Protein AF-A0A967MVM0-F1 (afdb_monomer)

Secondary structure (DSSP, 8-state):
-PPPSSHHHHHTTTTHHHH--STTHHHH-GGGTTT--EEEEEEEE-SSS-EEEEEEEE-

Nearest PDB structures (foldseek):
  1ofp-assembly2_C  TM=3.969E-01  e=9.687E+00  Saccharomyces cerevisiae

Mean predicted aligned error: 4.6 Å

Sequence (59 aa):
LELPASTRALALGGAYVSADADAGALFYNPALLESARGVGVSYQRWGEESGLGQVAAAM

Structure (mmCIF, N/CA/C/O backbone):
data_AF-A0A967MVM0-F1
#
_entry.id   AF-A0A967MVM0-F1
#
loop_
_atom_site.group_PDB
_atom_site.id
_atom_site.type_symbol
_atom_site.label_atom_id
_atom_site.label_alt_id
_atom_site.label_comp_id
_atom_site.label_asym_id
_atom_site.label_entity_id
_atom_site.label_seq_id
_atom_site.pdbx_PDB_ins_code
_atom_site.Cartn_x
_atom_site.Cartn_y
_atom_site.Cartn_z
_atom_site.occupancy
_atom_site.B_iso_or_equiv
_atom_site.auth_seq_id
_atom_site.auth_comp_id
_atom_site.auth_asym_id
_atom_site.auth_atom_id
_atom_site.pdbx_PDB_model_num
ATOM 1 N N . LEU A 1 1 ? -6.437 -11.427 8.253 1.00 57.53 1 LEU A N 1
ATOM 2 C CA . LEU A 1 1 ? -6.649 -10.318 7.303 1.00 57.53 1 LEU A CA 1
ATOM 3 C C . LEU A 1 1 ? -5.398 -9.457 7.387 1.00 57.53 1 LEU A C 1
ATOM 5 O O . LEU A 1 1 ? -5.096 -9.007 8.484 1.00 57.53 1 LEU A O 1
ATOM 9 N N . GLU A 1 2 ? -4.622 -9.353 6.313 1.00 73.62 2 GLU A N 1
ATOM 10 C CA . GLU A 1 2 ? -3.413 -8.519 6.283 1.00 73.62 2 GLU A CA 1
ATOM 11 C C . GLU A 1 2 ? -3.766 -7.142 5.728 1.00 73.62 2 GLU A C 1
ATOM 13 O O . GLU A 1 2 ? -4.616 -7.030 4.840 1.00 73.62 2 GLU A O 1
ATOM 18 N N . LEU A 1 3 ? -3.145 -6.104 6.284 1.00 80.12 3 LEU A N 1
ATOM 19 C CA . LEU A 1 3 ? -3.368 -4.743 5.847 1.00 80.12 3 LEU A CA 1
ATOM 20 C C . LEU A 1 3 ? -2.321 -4.300 4.832 1.00 80.12 3 LEU A C 1
ATOM 22 O O . LEU A 1 3 ? -1.134 -4.412 5.135 1.00 80.12 3 LEU A O 1
ATOM 26 N N . PRO A 1 4 ? -2.725 -3.720 3.688 1.00 85.38 4 PRO A N 1
ATOM 27 C CA . PRO A 1 4 ? -1.779 -3.037 2.830 1.00 85.38 4 PRO A CA 1
ATOM 28 C C . PRO A 1 4 ? -1.060 -1.937 3.617 1.00 85.38 4 PRO A C 1
ATOM 30 O O . PRO A 1 4 ? -1.683 -1.090 4.254 1.00 85.38 4 PRO A O 1
ATOM 33 N N . ALA A 1 5 ? 0.262 -1.947 3.526 1.00 84.88 5 ALA A N 1
ATOM 34 C CA . ALA A 1 5 ? 1.187 -0.956 4.054 1.00 84.88 5 ALA A CA 1
ATOM 35 C C . ALA A 1 5 ? 0.861 0.484 3.572 1.00 84.88 5 ALA A C 1
ATOM 37 O O . ALA A 1 5 ? 1.152 1.469 4.238 1.00 84.88 5 ALA A O 1
ATOM 38 N N . SER A 1 6 ? 0.193 0.658 2.427 1.00 85.81 6 SER A N 1
ATOM 39 C CA . SER A 1 6 ? -0.158 1.993 1.922 1.00 85.81 6 SER A CA 1
ATOM 40 C C . SER A 1 6 ? -1.595 2.094 1.427 1.00 85.81 6 SER A C 1
ATOM 42 O O . SER A 1 6 ? -2.174 1.137 0.912 1.00 85.81 6 SER A O 1
ATOM 44 N N . THR A 1 7 ? -2.163 3.301 1.511 1.00 87.50 7 THR A N 1
ATOM 45 C CA . THR A 1 7 ? -3.497 3.610 0.965 1.00 87.50 7 THR A CA 1
ATOM 46 C C . THR A 1 7 ? -3.563 3.420 -0.550 1.00 87.50 7 THR A C 1
ATOM 48 O O . THR A 1 7 ? -4.609 3.051 -1.077 1.00 87.50 7 THR A O 1
ATOM 51 N N . ARG A 1 8 ? -2.443 3.617 -1.258 1.00 84.75 8 ARG A N 1
ATOM 52 C CA . ARG A 1 8 ? -2.318 3.319 -2.691 1.00 84.75 8 ARG A CA 1
ATOM 53 C C . ARG A 1 8 ? -2.447 1.822 -2.959 1.00 84.75 8 ARG A C 1
ATOM 55 O O . ARG A 1 8 ? -3.235 1.423 -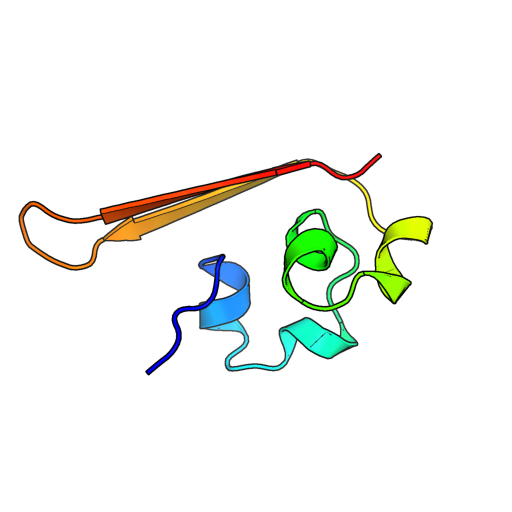3.810 1.00 84.75 8 ARG A O 1
ATOM 62 N N . ALA A 1 9 ? -1.722 0.995 -2.210 1.00 86.25 9 ALA A N 1
ATOM 63 C CA . ALA A 1 9 ? -1.815 -0.456 -2.327 1.00 86.25 9 ALA A CA 1
ATOM 64 C C . ALA A 1 9 ? -3.226 -0.966 -1.992 1.00 86.25 9 ALA A C 1
ATOM 66 O O . ALA A 1 9 ? -3.746 -1.843 -2.682 1.00 86.25 9 ALA A O 1
ATOM 67 N N . LEU A 1 10 ? -3.880 -0.350 -1.002 1.00 86.81 10 LEU A N 1
ATOM 68 C CA . LEU A 1 10 ? -5.288 -0.596 -0.700 1.00 86.81 10 LEU A CA 1
ATOM 69 C C . LEU A 1 10 ? -6.205 -0.232 -1.879 1.00 86.81 10 LEU A C 1
ATOM 71 O O . LEU A 1 10 ? -7.044 -1.042 -2.265 1.00 86.81 10 LEU A O 1
ATOM 75 N N . ALA A 1 11 ? -6.032 0.951 -2.475 1.00 86.19 11 ALA A N 1
ATOM 76 C CA . ALA A 1 11 ? -6.833 1.412 -3.612 1.00 86.19 11 ALA A CA 1
ATOM 77 C C . ALA A 1 11 ? -6.653 0.537 -4.864 1.00 86.19 11 ALA A C 1
ATOM 79 O O . ALA A 1 11 ? -7.586 0.376 -5.646 1.00 86.19 11 ALA A O 1
ATOM 80 N N . LEU A 1 12 ? -5.468 -0.051 -5.039 1.00 86.75 12 LEU A N 1
ATOM 81 C CA . LEU A 1 12 ? -5.147 -0.948 -6.150 1.00 86.75 12 LEU A CA 1
ATOM 82 C C . LEU A 1 12 ? -5.672 -2.378 -5.962 1.00 86.75 12 LEU A C 1
ATOM 84 O O . LEU A 1 12 ? -5.508 -3.197 -6.865 1.00 86.75 12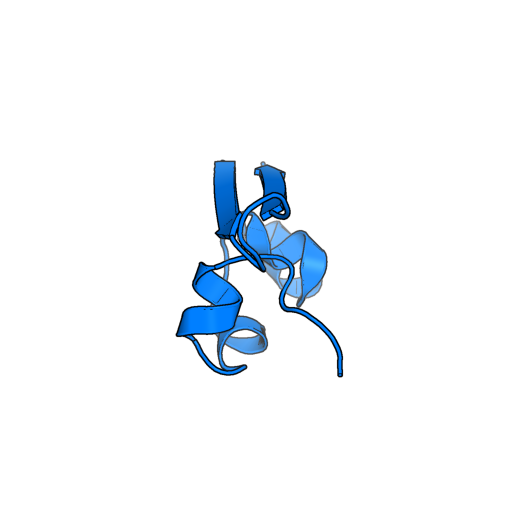 LEU A O 1
ATOM 88 N N . GLY A 1 13 ? -6.270 -2.711 -4.813 1.00 84.50 13 GLY A N 1
ATOM 89 C CA . GLY A 1 13 ? -6.926 -4.005 -4.595 1.00 84.50 13 GLY A CA 1
ATOM 90 C C . GLY A 1 13 ? -6.021 -5.225 -4.817 1.00 84.50 13 GLY A C 1
ATOM 91 O O . GLY A 1 13 ? -6.504 -6.269 -5.242 1.00 84.50 13 GLY A O 1
ATOM 92 N N . GLY A 1 14 ? -4.711 -5.092 -4.578 1.00 77.19 14 GLY A N 1
ATOM 93 C CA . GLY A 1 14 ? -3.724 -6.158 -4.801 1.00 77.19 14 GLY A CA 1
ATOM 94 C C . GLY A 1 14 ? -2.915 -6.056 -6.101 1.00 77.19 14 GLY A C 1
ATOM 95 O O . GLY A 1 14 ? -1.937 -6.780 -6.256 1.00 77.19 14 GLY A O 1
ATOM 96 N N . ALA A 1 15 ? -3.237 -5.129 -7.011 1.00 80.56 15 ALA A N 1
ATOM 97 C CA . ALA A 1 15 ? -2.490 -4.954 -8.267 1.00 80.56 15 ALA A CA 1
ATOM 98 C C . ALA A 1 15 ? -1.108 -4.278 -8.098 1.00 80.56 15 ALA A C 1
ATOM 100 O O . ALA A 1 15 ? -0.322 -4.212 -9.044 1.00 80.56 15 ALA A O 1
ATOM 101 N N . TYR A 1 16 ? -0.786 -3.786 -6.898 1.00 77.94 16 TYR A N 1
ATOM 102 C CA . TYR A 1 16 ? 0.454 -3.057 -6.606 1.00 77.94 16 TYR A CA 1
ATOM 103 C C . TYR A 1 16 ? 1.726 -3.912 -6.754 1.00 77.94 16 TYR A C 1
ATOM 105 O O . TYR A 1 16 ? 2.793 -3.368 -7.009 1.00 77.94 16 TYR A O 1
ATOM 113 N N . VAL A 1 17 ? 1.635 -5.244 -6.649 1.00 78.81 17 VAL A N 1
ATOM 114 C CA . VAL A 1 17 ? 2.800 -6.151 -6.730 1.00 78.81 17 VAL A CA 1
ATOM 115 C C . VAL A 1 17 ? 3.492 -6.084 -8.100 1.00 78.81 17 VAL A C 1
ATOM 117 O O . VAL A 1 17 ? 4.696 -6.314 -8.203 1.00 78.81 17 VAL A O 1
ATOM 120 N N . SER A 1 18 ? 2.746 -5.764 -9.161 1.00 74.94 18 SER A N 1
ATOM 121 C CA . SER A 1 18 ? 3.226 -5.854 -10.548 1.00 74.94 18 SER A CA 1
ATOM 122 C C . SER A 1 18 ? 3.521 -4.507 -11.209 1.00 74.94 18 SER A C 1
ATOM 124 O O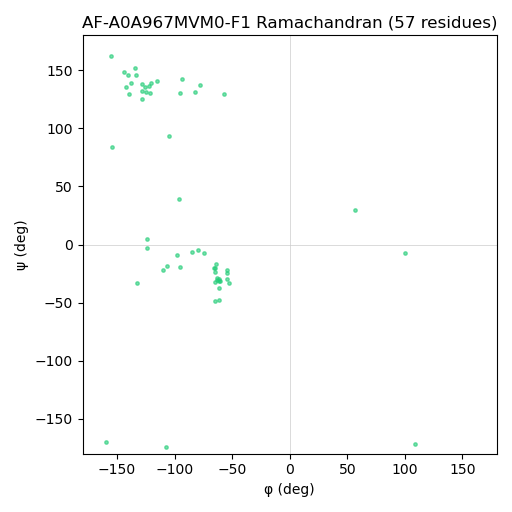 . SER A 1 18 ? 4.202 -4.485 -12.229 1.00 74.94 18 SER A O 1
ATOM 126 N N . ALA A 1 19 ? 2.991 -3.402 -10.680 1.00 67.44 19 A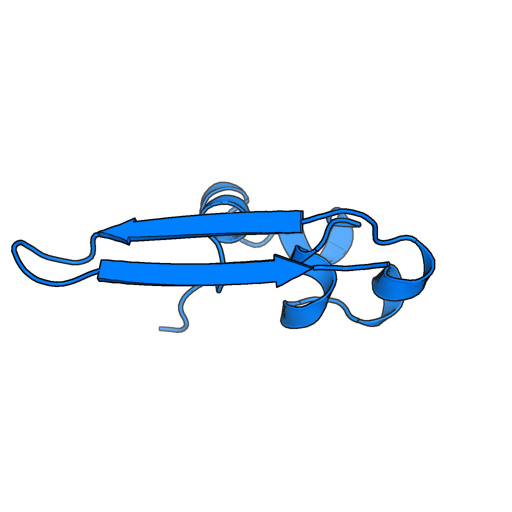LA A N 1
ATOM 127 C CA . ALA A 1 19 ? 2.969 -2.110 -11.377 1.00 67.44 19 ALA A CA 1
ATOM 128 C C . ALA A 1 19 ? 3.627 -0.962 -10.598 1.00 67.44 19 ALA A C 1
ATOM 130 O O . ALA A 1 19 ? 3.685 0.162 -11.097 1.00 67.44 19 ALA A O 1
ATOM 131 N N . ASP A 1 20 ? 4.087 -1.218 -9.375 1.00 70.12 20 ASP A N 1
ATOM 132 C CA . ASP A 1 20 ? 4.496 -0.164 -8.460 1.00 70.12 20 ASP A CA 1
ATOM 133 C C . ASP A 1 20 ? 6.026 -0.078 -8.342 1.00 70.12 20 ASP A C 1
ATOM 135 O O . ASP A 1 20 ? 6.658 -0.794 -7.568 1.00 70.12 20 ASP A O 1
ATOM 139 N N . ALA A 1 21 ? 6.620 0.792 -9.166 1.00 74.62 21 ALA A N 1
ATOM 140 C CA . ALA A 1 21 ? 8.020 1.213 -9.070 1.00 74.62 21 ALA A CA 1
ATOM 141 C C . ALA A 1 21 ? 8.143 2.544 -8.300 1.00 74.62 21 ALA A C 1
ATOM 143 O O . ALA A 1 21 ? 8.896 3.436 -8.691 1.00 74.62 21 ALA A O 1
ATOM 144 N N . ASP A 1 22 ? 7.360 2.725 -7.233 1.00 82.50 22 ASP A N 1
ATOM 145 C CA . ASP A 1 22 ? 7.526 3.838 -6.300 1.00 82.50 22 ASP A CA 1
ATOM 146 C C . ASP A 1 22 ? 8.116 3.374 -4.960 1.00 82.50 22 ASP A C 1
ATOM 148 O O . ASP A 1 22 ? 8.540 2.227 -4.804 1.00 82.50 22 ASP A O 1
ATOM 152 N N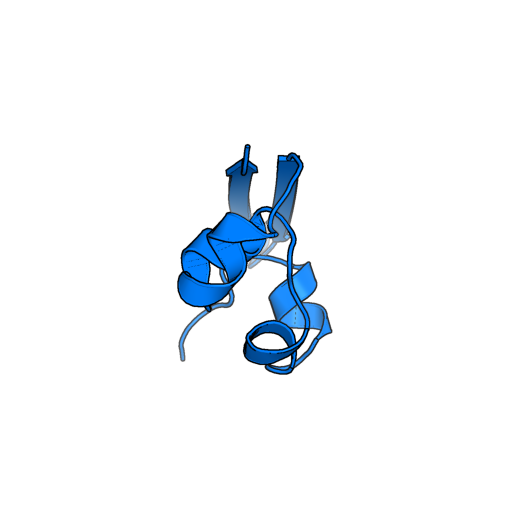 . ALA A 1 23 ? 8.199 4.276 -3.980 1.00 85.50 23 ALA A N 1
ATOM 153 C CA . ALA A 1 23 ? 8.708 3.965 -2.645 1.00 85.50 23 ALA A CA 1
ATOM 154 C C . ALA A 1 23 ? 7.981 2.781 -1.964 1.00 85.50 23 ALA A C 1
ATOM 156 O O . ALA A 1 23 ? 8.535 2.145 -1.066 1.00 85.50 23 ALA A O 1
ATOM 157 N N . GLY A 1 24 ? 6.759 2.460 -2.392 1.00 83.75 24 GLY A N 1
ATOM 158 C CA . GLY A 1 24 ? 5.977 1.304 -1.975 1.00 83.75 24 GLY A CA 1
ATOM 159 C C . GLY A 1 24 ? 6.560 -0.052 -2.387 1.00 83.75 24 GLY A C 1
ATOM 160 O O . GLY A 1 24 ? 6.248 -1.049 -1.732 1.00 83.75 24 GLY A O 1
ATOM 161 N N . ALA A 1 25 ? 7.450 -0.113 -3.387 1.00 87.06 25 ALA A N 1
ATOM 162 C CA . ALA A 1 25 ? 8.116 -1.349 -3.818 1.00 87.06 25 ALA A CA 1
ATOM 163 C C . ALA A 1 25 ? 8.833 -2.074 -2.661 1.00 87.06 25 ALA A C 1
ATOM 165 O O . ALA A 1 25 ? 8.875 -3.306 -2.636 1.00 87.06 25 ALA A O 1
ATOM 166 N N . LEU A 1 26 ? 9.305 -1.320 -1.658 1.00 87.00 26 LEU A N 1
ATOM 167 C CA . LEU A 1 26 ? 9.934 -1.827 -0.431 1.00 87.00 26 LEU A CA 1
ATOM 168 C C . LEU A 1 26 ? 9.088 -2.869 0.316 1.00 87.00 26 LEU A C 1
ATOM 170 O O . LEU A 1 26 ? 9.648 -3.766 0.939 1.00 87.00 26 LEU A O 1
ATOM 174 N N . PHE A 1 27 ? 7.759 -2.754 0.275 1.00 87.69 27 PHE A N 1
ATOM 175 C CA . PHE A 1 27 ? 6.865 -3.605 1.069 1.00 87.69 27 PHE A CA 1
ATOM 176 C C . PHE A 1 27 ? 6.351 -4.817 0.299 1.00 87.69 27 PHE A C 1
ATOM 178 O O . PHE A 1 27 ? 5.877 -5.769 0.912 1.00 87.69 27 PHE A O 1
ATOM 185 N N . TYR A 1 28 ? 6.410 -4.783 -1.033 1.00 86.38 28 TYR A N 1
ATOM 186 C CA . TYR A 1 28 ? 5.600 -5.679 -1.857 1.00 86.38 28 TYR A CA 1
ATOM 187 C C . TYR A 1 28 ? 6.355 -6.374 -2.980 1.00 86.38 28 TYR A C 1
ATOM 189 O O . TYR A 1 28 ? 6.007 -7.500 -3.330 1.00 86.38 28 TYR A O 1
ATOM 197 N N . ASN A 1 29 ? 7.362 -5.722 -3.563 1.00 88.69 29 ASN A N 1
ATOM 198 C CA . ASN A 1 29 ? 8.161 -6.308 -4.629 1.00 88.69 29 ASN A CA 1
ATOM 199 C C . ASN A 1 29 ? 9.562 -5.672 -4.665 1.00 88.69 29 ASN A C 1
ATOM 201 O O . ASN A 1 29 ? 9.812 -4.757 -5.455 1.00 88.69 29 ASN A O 1
ATOM 205 N N . PRO A 1 30 ? 10.503 -6.159 -3.832 1.00 86.38 30 PRO A N 1
ATOM 206 C CA . PRO A 1 30 ? 11.838 -5.580 -3.749 1.00 86.38 30 PRO A CA 1
ATOM 207 C C . PRO A 1 30 ? 12.637 -5.717 -5.054 1.00 86.38 30 PRO A C 1
ATOM 209 O O . PRO A 1 30 ? 13.596 -4.978 -5.252 1.00 86.38 30 PRO A O 1
ATOM 212 N N . ALA A 1 31 ? 12.237 -6.603 -5.976 1.00 88.44 31 ALA A N 1
ATOM 213 C CA . ALA A 1 31 ? 12.872 -6.708 -7.289 1.00 88.44 31 ALA A CA 1
ATOM 214 C 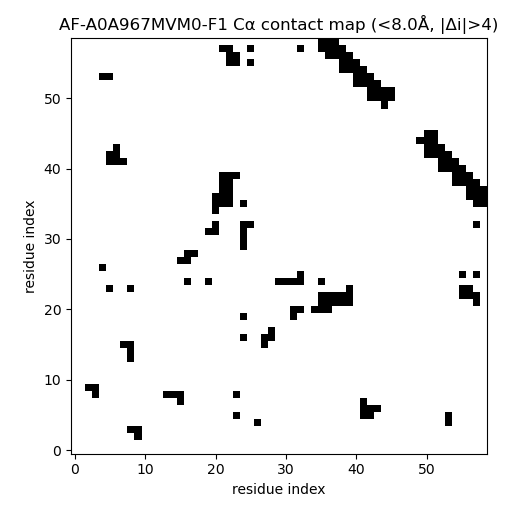C . ALA A 1 31 ? 12.675 -5.446 -8.150 1.00 88.44 31 ALA A C 1
ATOM 216 O O . ALA A 1 31 ? 13.451 -5.212 -9.070 1.00 88.44 31 ALA A O 1
ATOM 217 N N . LEU A 1 32 ? 11.674 -4.610 -7.844 1.00 87.75 32 LEU A N 1
ATOM 218 C CA . LEU A 1 32 ? 11.439 -3.342 -8.539 1.00 87.75 32 LEU A CA 1
ATOM 219 C C . LEU A 1 32 ? 12.272 -2.180 -7.974 1.00 87.75 32 LEU A C 1
ATOM 221 O O . LEU A 1 32 ? 12.272 -1.103 -8.574 1.00 87.75 32 LEU A O 1
ATOM 225 N N . LEU A 1 33 ? 13.001 -2.377 -6.863 1.00 87.94 33 LEU A N 1
ATOM 226 C CA . LEU A 1 33 ? 13.724 -1.300 -6.168 1.00 87.94 33 LEU A CA 1
ATOM 227 C C . LEU A 1 33 ? 14.793 -0.626 -7.023 1.00 87.94 33 LEU A C 1
ATOM 229 O O . LEU A 1 33 ? 15.002 0.571 -6.875 1.00 87.94 33 LEU A O 1
ATOM 233 N N . GLU A 1 34 ? 15.419 -1.355 -7.947 1.00 89.62 34 GLU A N 1
ATOM 234 C CA . GLU A 1 34 ? 16.409 -0.783 -8.870 1.00 89.62 34 GLU A CA 1
ATOM 235 C C . GLU A 1 34 ? 15.805 0.327 -9.749 1.00 89.62 34 GLU A C 1
ATOM 237 O O . GLU A 1 34 ? 16.472 1.303 -10.091 1.00 89.62 34 GLU A O 1
ATOM 242 N N . SER A 1 35 ? 14.515 0.207 -10.070 1.00 87.06 35 SER A N 1
ATOM 243 C CA . SER A 1 35 ? 13.753 1.205 -10.826 1.00 87.06 35 SER A CA 1
ATOM 244 C C . SER A 1 35 ? 12.926 2.148 -9.947 1.00 87.06 35 SER A C 1
ATOM 246 O O . SER A 1 35 ? 12.375 3.125 -10.456 1.00 87.06 35 SER A O 1
ATOM 248 N N . ALA A 1 36 ? 12.832 1.875 -8.642 1.00 89.12 36 ALA A N 1
ATOM 249 C CA . ALA A 1 36 ? 11.995 2.635 -7.731 1.00 89.12 36 ALA A CA 1
ATOM 250 C C . ALA A 1 36 ? 12.643 3.967 -7.350 1.00 89.12 36 ALA A C 1
ATOM 252 O O . ALA A 1 36 ? 13.841 4.058 -7.068 1.00 89.12 36 ALA A O 1
ATOM 253 N N . ARG A 1 37 ? 11.834 5.026 -7.326 1.00 89.69 37 ARG A N 1
ATOM 254 C CA . ARG A 1 37 ? 12.273 6.374 -6.956 1.00 89.69 37 ARG A CA 1
ATOM 255 C C . ARG A 1 37 ? 11.182 7.103 -6.184 1.00 89.69 37 ARG A C 1
ATOM 257 O O . ARG A 1 37 ? 9.996 6.950 -6.471 1.00 89.69 37 ARG A O 1
ATOM 264 N N . GLY A 1 38 ? 11.599 7.979 -5.276 1.00 90.12 38 GLY A N 1
ATOM 265 C CA . GLY A 1 38 ? 10.737 8.981 -4.655 1.00 90.12 38 GLY A CA 1
ATOM 266 C C . GLY A 1 38 ? 10.418 8.707 -3.191 1.00 90.12 38 GLY A C 1
ATOM 267 O O . GLY A 1 38 ? 10.995 7.827 -2.556 1.00 90.12 38 GLY A O 1
ATOM 268 N N . VAL A 1 39 ? 9.503 9.509 -2.647 1.00 90.25 39 VAL A N 1
ATOM 269 C CA . VAL A 1 39 ? 9.067 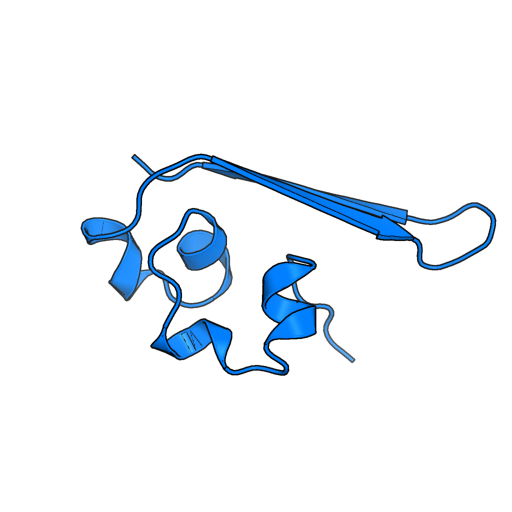9.457 -1.246 1.00 90.25 39 VAL A CA 1
ATOM 270 C C . VAL A 1 39 ? 7.546 9.386 -1.208 1.00 90.25 39 VAL A C 1
ATOM 272 O O . VAL A 1 39 ? 6.870 10.159 -1.886 1.00 90.25 39 VAL A O 1
ATOM 275 N N . GLY A 1 40 ? 7.015 8.464 -0.412 1.00 88.81 40 GLY A N 1
ATOM 276 C CA . GLY A 1 40 ? 5.586 8.256 -0.219 1.00 88.81 40 GLY A CA 1
ATOM 277 C C . GLY A 1 40 ? 5.197 8.403 1.246 1.00 88.81 40 GLY A C 1
ATOM 278 O O . GLY A 1 40 ? 5.869 7.875 2.132 1.00 88.81 40 GLY A O 1
ATOM 279 N N . VAL A 1 41 ? 4.088 9.098 1.497 1.00 92.25 41 VAL A N 1
ATOM 280 C CA . VAL A 1 41 ? 3.452 9.191 2.815 1.00 92.25 41 VAL A CA 1
ATOM 281 C C . VAL A 1 41 ? 2.007 8.746 2.669 1.00 92.25 41 VAL A C 1
ATOM 283 O O . VAL A 1 41 ? 1.301 9.202 1.772 1.00 92.25 41 VAL A O 1
ATOM 286 N N . SER A 1 42 ? 1.558 7.855 3.545 1.00 90.88 42 SER A N 1
ATOM 287 C CA . SER A 1 42 ? 0.170 7.409 3.582 1.00 90.88 42 SER A CA 1
ATOM 288 C C . SER A 1 42 ? -0.362 7.405 5.005 1.00 90.88 42 SER A C 1
ATOM 290 O O . SER A 1 42 ? 0.373 7.164 5.961 1.00 90.88 42 SER A O 1
ATOM 292 N N . TYR A 1 43 ? -1.648 7.709 5.137 1.00 92.25 43 TYR A N 1
ATOM 293 C CA . TYR A 1 43 ? -2.359 7.694 6.403 1.00 92.25 43 TYR A CA 1
ATOM 294 C C . TYR A 1 43 ? -3.747 7.102 6.184 1.00 92.25 43 TYR A C 1
ATOM 296 O O . TYR A 1 43 ? -4.472 7.533 5.287 1.00 92.25 43 TYR A O 1
ATOM 304 N N . GLN A 1 44 ? -4.113 6.124 7.005 1.00 91.00 44 GLN A N 1
ATOM 305 C CA . GLN A 1 44 ? -5.418 5.482 6.976 1.00 91.00 44 GLN A CA 1
ATOM 306 C C . GLN A 1 44 ? -6.043 5.476 8.368 1.00 91.00 44 GLN A C 1
ATOM 308 O O . GLN A 1 44 ? -5.464 4.951 9.316 1.00 91.00 44 GLN A O 1
ATOM 313 N N . ARG A 1 45 ? -7.258 6.014 8.479 1.00 91.25 45 ARG A N 1
ATOM 314 C CA . ARG A 1 45 ? -8.076 5.956 9.696 1.00 91.25 45 ARG A CA 1
ATOM 315 C C . ARG A 1 45 ? -8.807 4.611 9.770 1.00 91.25 45 ARG A C 1
ATOM 317 O O . ARG A 1 45 ? -9.430 4.207 8.792 1.00 91.25 45 ARG A O 1
ATOM 324 N N . TRP A 1 46 ? -8.738 3.949 10.923 1.00 86.94 46 TRP A N 1
ATOM 325 C CA . TRP A 1 46 ? -9.344 2.634 11.190 1.00 86.94 46 TRP A CA 1
ATOM 326 C C . TRP A 1 46 ? -10.523 2.689 12.165 1.00 86.94 46 TRP A C 1
ATOM 328 O O . TRP A 1 46 ? -11.373 1.805 12.150 1.00 86.94 46 TRP A O 1
ATOM 338 N N . GLY A 1 47 ? -10.601 3.735 12.983 1.00 88.06 47 GLY A N 1
ATOM 339 C CA . GLY A 1 47 ? -11.670 3.952 13.954 1.00 88.06 47 GLY A CA 1
ATOM 340 C C . GLY A 1 47 ? -11.756 5.421 14.352 1.00 88.06 47 GLY A C 1
ATOM 341 O O . GLY A 1 47 ? -11.112 6.276 13.741 1.00 88.06 47 GLY A O 1
ATOM 342 N N . GLU A 1 48 ? -12.551 5.736 15.375 1.00 88.56 48 GLU A N 1
ATOM 343 C CA . GLU A 1 48 ? -12.691 7.124 15.833 1.00 88.56 48 GLU A CA 1
ATOM 344 C C . GLU A 1 48 ? -11.387 7.703 16.399 1.00 88.56 48 GLU A C 1
ATOM 346 O O . GLU A 1 48 ? -11.090 8.882 16.191 1.00 88.56 48 GLU A O 1
ATOM 351 N N . GLU A 1 49 ? -10.576 6.845 17.016 1.00 90.94 49 GLU A N 1
ATOM 352 C CA . GLU A 1 49 ? -9.331 7.212 17.696 1.00 90.94 49 GLU A CA 1
ATOM 353 C C . GLU A 1 49 ? -8.108 6.443 17.167 1.00 90.94 49 GLU A C 1
ATOM 355 O O . GLU A 1 49 ? -7.007 6.588 17.692 1.00 90.94 49 GLU A O 1
ATOM 360 N N . SER A 1 50 ? -8.268 5.627 16.116 1.00 90.25 50 SER A N 1
ATOM 361 C CA . SER A 1 50 ? -7.188 4.800 15.568 1.00 90.25 50 SER A CA 1
ATOM 362 C C . SER A 1 50 ? -6.894 5.106 14.103 1.00 90.25 50 SER A C 1
ATOM 364 O O . SER A 1 50 ? -7.784 5.288 13.266 1.00 90.25 50 SER A O 1
ATOM 366 N N . GLY A 1 51 ? -5.605 5.136 13.782 1.00 91.38 51 GLY A N 1
ATOM 367 C CA . GLY A 1 51 ? -5.109 5.283 12.425 1.00 91.38 51 GLY A CA 1
ATOM 368 C C . GLY A 1 51 ? -3.712 4.699 12.284 1.00 91.38 51 GLY A C 1
ATOM 369 O O . GLY A 1 51 ? -3.016 4.471 13.271 1.00 91.38 51 GLY A O 1
ATOM 370 N N . LEU A 1 52 ? -3.320 4.453 11.043 1.00 90.69 52 LEU A N 1
ATOM 371 C CA . LEU A 1 52 ? -2.007 3.958 10.667 1.00 90.69 52 LEU A CA 1
ATOM 372 C C . LEU A 1 52 ? -1.369 4.962 9.720 1.00 90.69 52 LEU A C 1
ATOM 374 O O . LEU A 1 52 ? -2.000 5.402 8.761 1.00 90.69 52 LEU A O 1
ATOM 378 N N . GLY A 1 53 ? -0.130 5.335 10.020 1.00 92.06 53 GLY A N 1
ATOM 379 C CA . GLY A 1 53 ? 0.694 6.187 9.177 1.00 92.06 53 GLY A CA 1
ATOM 380 C C . GLY A 1 53 ? 1.900 5.409 8.674 1.00 92.06 53 GLY A C 1
ATOM 381 O O . GLY A 1 53 ? 2.493 4.638 9.426 1.00 92.06 53 GLY A O 1
ATOM 382 N N . GLN A 1 54 ? 2.273 5.635 7.421 1.00 90.62 54 GLN A N 1
ATOM 383 C CA . GLN A 1 54 ? 3.444 5.027 6.809 1.00 90.62 54 GLN A CA 1
ATOM 384 C C . GLN A 1 54 ? 4.208 6.045 5.970 1.00 90.62 54 GLN A C 1
ATOM 386 O O . GLN A 1 54 ? 3.614 6.829 5.229 1.00 90.62 54 GLN A O 1
ATOM 391 N 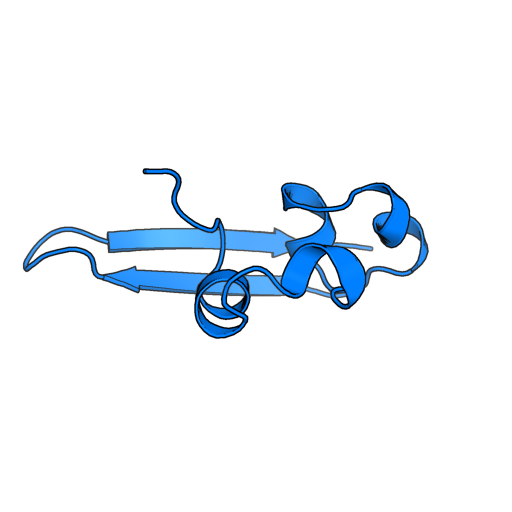N . VAL A 1 55 ? 5.534 5.986 6.074 1.00 92.31 55 VAL A N 1
ATOM 392 C CA . VAL A 1 55 ? 6.478 6.768 5.274 1.00 92.31 55 VAL A CA 1
ATOM 393 C C . VAL A 1 55 ? 7.456 5.807 4.614 1.00 92.31 55 VAL A C 1
ATOM 395 O O . VAL A 1 55 ? 7.951 4.884 5.259 1.00 92.31 55 VAL A O 1
ATOM 398 N N . ALA A 1 56 ? 7.726 6.020 3.332 1.00 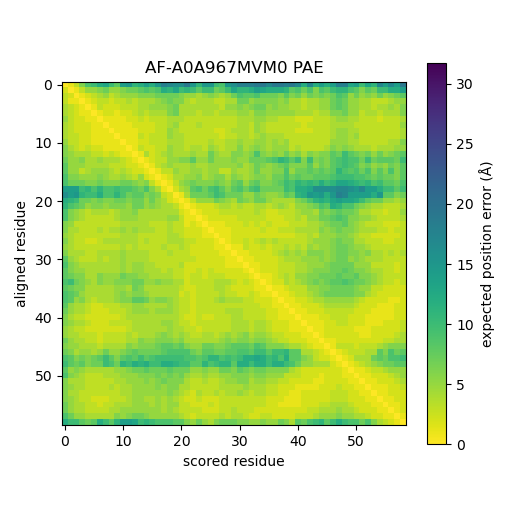90.62 56 ALA A N 1
ATOM 399 C CA . ALA A 1 56 ? 8.636 5.204 2.545 1.00 90.62 56 ALA A CA 1
ATOM 400 C C . ALA A 1 56 ? 9.469 6.083 1.614 1.00 90.62 56 ALA A C 1
ATOM 402 O O . ALA A 1 56 ? 8.971 7.089 1.107 1.00 90.62 56 ALA A O 1
ATOM 403 N N . ALA A 1 57 ? 10.716 5.694 1.366 1.00 90.75 57 ALA A N 1
ATOM 404 C CA . ALA A 1 57 ? 11.605 6.389 0.443 1.00 90.75 57 ALA A CA 1
ATOM 405 C C . ALA A 1 57 ? 12.458 5.386 -0.343 1.00 90.75 57 ALA A C 1
ATOM 407 O O . ALA A 1 57 ? 13.001 4.455 0.246 1.00 90.75 57 ALA A O 1
ATOM 408 N N . ALA A 1 58 ? 12.586 5.601 -1.652 1.00 89.19 58 ALA A N 1
ATOM 409 C CA . ALA A 1 58 ? 13.447 4.838 -2.552 1.00 89.19 58 ALA A CA 1
ATOM 410 C C . ALA A 1 58 ? 14.334 5.793 -3.370 1.00 89.19 58 ALA A C 1
ATOM 412 O O . ALA A 1 58 ? 13.871 6.847 -3.826 1.00 89.19 58 ALA A O 1
ATOM 413 N N . MET A 1 59 ? 15.610 5.432 -3.526 1.00 82.56 59 MET A N 1
ATOM 414 C CA . MET A 1 59 ? 16.672 6.264 -4.107 1.00 82.56 59 MET A CA 1
ATOM 415 C C . MET A 1 59 ? 17.596 5.463 -5.007 1.00 82.56 59 MET A C 1
ATOM 417 O O . MET A 1 59 ? 17.778 4.257 -4.758 1.00 82.56 59 MET A O 1
#

Foldseek 3Di:
DDDQLAPVCVVCVNPCLPPPLEQSCVPRPVVSLVSYADKDWHKAADDPPDIDIDIGGGD

pLDDT: mean 85.56, std 6.66, range [57.53, 92.31]

Radius of gyration: 11.77 Å; Cα contacts (8 Å, |Δi|>4): 90; chains: 1; bounding box: 29×20×29 Å

Solvent-accessible surface area (backbone atoms only — not comparable to full-atom values): 3591 Å² total; per-residue (Å²): 139,87,78,64,82,33,61,66,39,51,73,45,74,68,56,41,61,82,71,42,47,35,22,66,10,78,81,64,31,63,86,37,41,88,72,13,46,46,74,44,77,35,72,49,77,78,54,100,89,41,67,50,77,38,78,37,69,31,116